Protein AF-A0A530GDY6-F1 (afdb_monomer)

Mean pre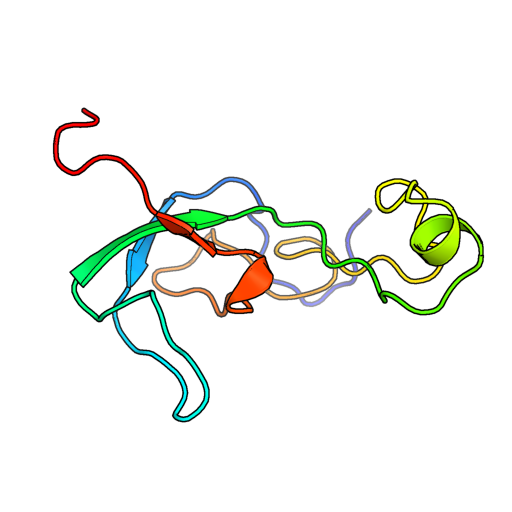dicted aligned error: 2.53 Å

Foldseek 3Di:
DADPPAAAAQWDKDFACDDDPPADPDDGGFIWTFDQWDFPCPDPCNVVVNSVPRPPIDGDRGHHYHDPDPDDDGDNVGIDTDDPPDD

Structure (mmCIF, N/CA/C/O backbone):
data_AF-A0A530GDY6-F1
#
_entry.id   AF-A0A530GDY6-F1
#
loop_
_atom_site.group_PDB
_atom_site.id
_atom_site.type_symbol
_atom_site.label_atom_id
_atom_site.label_alt_id
_atom_site.label_comp_id
_atom_site.label_asym_id
_atom_site.label_entity_id
_atom_site.label_seq_id
_atom_site.pdbx_PDB_ins_code
_atom_site.Cartn_x
_atom_site.Cartn_y
_atom_site.Cartn_z
_atom_site.occupancy
_atom_site.B_iso_or_equiv
_atom_site.auth_seq_id
_atom_site.auth_comp_id
_atom_site.auth_asym_id
_atom_site.auth_atom_id
_atom_site.pdbx_PDB_model_num
ATOM 1 N N . PRO A 1 1 ? 14.863 8.994 -7.817 1.00 73.06 1 PRO A N 1
ATOM 2 C CA . PRO A 1 1 ? 14.013 9.890 -8.644 1.00 73.06 1 PRO A CA 1
ATOM 3 C C . PRO A 1 1 ? 12.607 9.275 -8.741 1.00 73.06 1 PRO A C 1
ATOM 5 O O . PRO A 1 1 ? 12.531 8.050 -8.743 1.00 73.06 1 PRO A O 1
ATOM 8 N N . CYS A 1 2 ? 11.530 10.071 -8.751 1.00 92.06 2 CYS A N 1
ATOM 9 C CA . CYS A 1 2 ? 10.154 9.566 -8.899 1.00 92.06 2 CYS A CA 1
ATOM 10 C C . CYS A 1 2 ? 9.724 9.474 -10.376 1.00 92.06 2 CYS A C 1
ATOM 12 O O . CYS A 1 2 ? 10.416 9.989 -11.256 1.00 92.06 2 CYS A O 1
ATOM 14 N N . THR A 1 3 ? 8.587 8.825 -10.644 1.00 93.25 3 THR A N 1
ATOM 15 C CA . THR A 1 3 ? 7.943 8.764 -11.966 1.00 93.25 3 THR A CA 1
ATOM 16 C C . THR A 1 3 ? 6.730 9.706 -11.985 1.00 93.25 3 THR A C 1
ATOM 18 O O . THR A 1 3 ? 5.665 9.308 -11.524 1.00 93.25 3 THR A O 1
ATOM 21 N N . PRO A 1 4 ? 6.864 10.957 -12.463 1.00 95.75 4 PRO A N 1
ATOM 22 C CA . PRO A 1 4 ? 5.759 11.917 -12.489 1.00 95.75 4 PRO A CA 1
ATOM 23 C C . PRO A 1 4 ? 4.746 11.641 -13.624 1.00 95.75 4 PRO A C 1
ATOM 25 O O . PRO A 1 4 ? 5.136 11.086 -14.655 1.00 95.75 4 PRO A O 1
ATOM 28 N N . PRO A 1 5 ? 3.480 12.096 -13.494 1.00 96.81 5 PRO A N 1
ATOM 29 C CA . PRO A 1 5 ? 2.898 12.759 -12.322 1.00 96.81 5 PRO A CA 1
ATOM 30 C C . PRO A 1 5 ? 2.641 11.764 -11.181 1.00 96.81 5 PRO A C 1
ATOM 32 O O . PRO A 1 5 ? 2.193 10.648 -11.425 1.00 96.81 5 PRO A O 1
ATOM 35 N N . VAL A 1 6 ? 2.944 12.170 -9.944 1.00 98.12 6 VAL A N 1
ATOM 36 C CA . VAL A 1 6 ? 2.766 11.321 -8.759 1.00 98.12 6 VAL A CA 1
ATOM 37 C C . VAL A 1 6 ? 2.609 12.163 -7.493 1.00 98.12 6 VAL A C 1
ATOM 39 O O . VAL A 1 6 ? 3.375 13.106 -7.274 1.00 98.12 6 VAL A O 1
ATOM 42 N N . THR A 1 7 ? 1.650 11.809 -6.638 1.00 98.62 7 THR A N 1
ATOM 43 C CA . THR A 1 7 ? 1.600 12.299 -5.254 1.00 98.62 7 THR A CA 1
ATOM 44 C C . THR A 1 7 ? 2.725 11.640 -4.461 1.00 98.62 7 THR A C 1
ATOM 46 O O . THR A 1 7 ? 2.826 10.416 -4.417 1.00 98.62 7 THR A O 1
ATOM 49 N N . LEU A 1 8 ? 3.597 12.430 -3.836 1.00 98.50 8 LEU A N 1
ATOM 50 C CA . LEU A 1 8 ? 4.719 11.906 -3.049 1.00 98.50 8 LEU A CA 1
ATOM 51 C C . LEU A 1 8 ? 4.270 11.407 -1.658 1.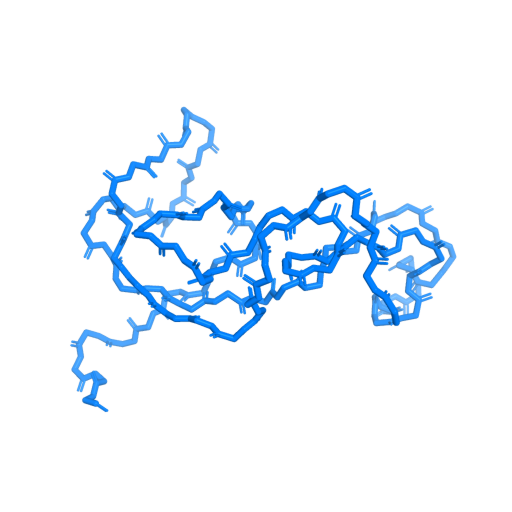00 98.50 8 LEU A C 1
ATOM 53 O O . LEU A 1 8 ? 3.086 11.379 -1.330 1.00 98.50 8 LEU A O 1
ATOM 57 N N . GLY A 1 9 ? 5.239 10.995 -0.838 1.00 98.19 9 GLY A N 1
ATOM 58 C CA . GLY A 1 9 ? 5.027 10.525 0.533 1.00 98.19 9 GLY A CA 1
ATOM 59 C C . GLY A 1 9 ? 5.026 9.001 0.620 1.00 98.19 9 GLY A C 1
ATOM 60 O O . GLY A 1 9 ? 4.074 8.343 0.213 1.00 98.19 9 GLY A O 1
ATOM 61 N N . HIS A 1 10 ? 6.108 8.432 1.147 1.00 98.50 10 HIS A N 1
ATOM 62 C CA . HIS A 1 10 ? 6.291 6.980 1.287 1.00 98.50 10 HIS A CA 1
ATOM 63 C C . HIS A 1 10 ? 6.478 6.533 2.743 1.00 98.50 10 HIS A C 1
ATOM 65 O O . HIS A 1 10 ? 6.662 5.350 3.006 1.00 98.50 10 HIS A O 1
ATOM 71 N N . GLU A 1 11 ? 6.397 7.476 3.679 1.00 98.44 11 GLU A N 1
ATOM 72 C CA . GLU A 1 11 ? 6.411 7.237 5.117 1.00 98.44 11 GLU A CA 1
ATOM 73 C C . GLU A 1 11 ? 5.112 7.799 5.685 1.00 98.44 11 GLU A C 1
ATOM 75 O O . GLU A 1 11 ? 4.917 9.013 5.739 1.00 98.44 11 GLU A O 1
ATOM 80 N N . PHE A 1 12 ? 4.183 6.915 6.035 1.00 98.19 12 PHE A N 1
ATOM 81 C CA . PHE A 1 12 ? 2.883 7.304 6.565 1.00 98.19 12 PHE A CA 1
ATOM 82 C C . PHE A 1 12 ? 2.292 6.193 7.432 1.00 98.19 12 PHE A C 1
ATOM 84 O O . PHE A 1 12 ? 2.595 5.010 7.280 1.00 98.19 12 PHE A O 1
ATOM 91 N N . SER A 1 13 ? 1.401 6.597 8.330 1.00 98.06 13 SER A N 1
ATOM 92 C CA . SER A 1 13 ? 0.490 5.710 9.048 1.00 98.06 13 SER A CA 1
ATOM 93 C C . SER A 1 13 ? -0.901 6.332 9.037 1.00 98.06 13 SER A C 1
ATOM 95 O 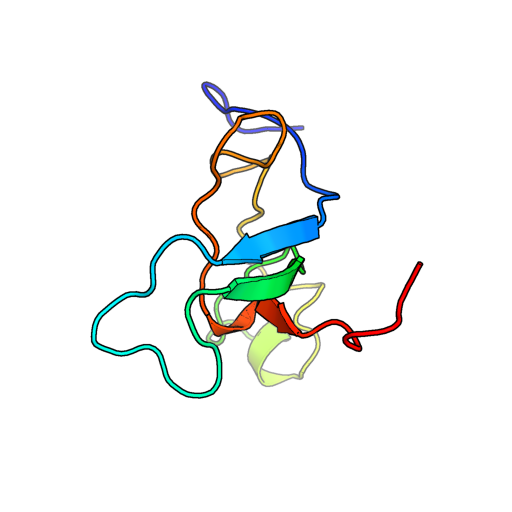O . SER A 1 13 ? -1.039 7.533 8.806 1.00 98.06 13 SER A O 1
ATOM 97 N N . GLY A 1 14 ? -1.933 5.526 9.249 1.00 97.31 14 GLY A N 1
ATOM 98 C CA . GLY A 1 14 ? -3.305 6.007 9.162 1.00 97.31 14 GLY A CA 1
ATOM 99 C C . GLY A 1 14 ? -4.326 5.000 9.658 1.00 97.31 14 GLY A C 1
ATOM 100 O O . GLY A 1 14 ? -3.980 3.981 10.262 1.00 97.31 14 GLY A O 1
ATOM 101 N N . ILE A 1 15 ? -5.591 5.315 9.400 1.00 98.12 15 ILE A N 1
ATOM 102 C CA . ILE A 1 15 ? -6.746 4.483 9.732 1.00 98.12 15 ILE A CA 1
ATOM 103 C C . ILE A 1 15 ? -7.293 3.897 8.431 1.00 98.12 15 ILE A C 1
ATOM 105 O O . ILE A 1 15 ? -7.401 4.593 7.423 1.00 98.12 15 ILE A O 1
ATOM 109 N N . VAL A 1 16 ? -7.618 2.608 8.441 1.00 98.44 16 VAL A N 1
ATOM 110 C CA . VAL A 1 16 ? -8.237 1.942 7.293 1.00 98.44 16 VAL A CA 1
ATOM 111 C C . VAL A 1 16 ? -9.667 2.450 7.123 1.00 98.44 16 VAL A C 1
ATOM 113 O O . VAL A 1 16 ? -10.542 2.098 7.909 1.00 98.44 16 VAL A O 1
ATOM 116 N N . GLU A 1 17 ? -9.902 3.250 6.085 1.00 98.69 17 GLU A N 1
ATOM 117 C CA . GLU A 1 17 ? -11.236 3.763 5.735 1.00 98.69 17 GLU A CA 1
ATOM 118 C C . GLU A 1 17 ? -12.079 2.717 4.985 1.00 98.69 17 GLU A C 1
ATOM 120 O O . GLU A 1 17 ? -13.270 2.557 5.231 1.00 98.69 17 GLU A O 1
ATOM 125 N N . ALA A 1 18 ? -11.454 1.963 4.075 1.00 98.50 18 ALA A N 1
ATOM 126 C CA . ALA A 1 18 ? -12.119 0.957 3.252 1.00 98.50 18 ALA A CA 1
ATOM 127 C C . ALA A 1 18 ? -11.179 -0.208 2.915 1.00 98.50 18 ALA A C 1
ATOM 129 O O . ALA A 1 18 ? -9.957 -0.056 2.870 1.00 98.50 18 ALA A O 1
ATOM 130 N N . VAL A 1 19 ? -11.760 -1.377 2.630 1.00 98.44 19 VAL A N 1
ATOM 131 C CA . VAL A 1 19 ? -11.031 -2.582 2.211 1.00 98.44 19 VAL A CA 1
ATOM 132 C C . VAL A 1 19 ? -11.644 -3.183 0.948 1.00 98.44 19 VAL A C 1
ATOM 134 O O . VAL A 1 19 ? -12.855 -3.131 0.740 1.00 98.44 19 VAL A O 1
ATOM 137 N N . GLY A 1 20 ? -10.806 -3.763 0.086 1.00 97.81 20 GLY A N 1
ATOM 138 C CA . GLY A 1 20 ? -11.278 -4.508 -1.084 1.00 97.81 20 GLY A CA 1
ATOM 139 C C . GLY A 1 20 ? -11.900 -5.854 -0.695 1.00 97.81 20 GLY A C 1
ATOM 140 O O . GLY A 1 20 ? -11.531 -6.438 0.318 1.00 97.81 20 GLY A O 1
ATOM 141 N N . ALA A 1 21 ? -12.784 -6.398 -1.535 1.00 97.56 21 ALA A N 1
ATOM 142 C CA . ALA A 1 21 ? -13.541 -7.624 -1.236 1.00 97.56 21 ALA A CA 1
ATOM 143 C C . ALA A 1 21 ? -12.679 -8.873 -0.944 1.00 97.56 21 ALA A C 1
ATOM 145 O O . ALA A 1 21 ? -13.133 -9.787 -0.266 1.00 97.56 21 ALA A O 1
ATOM 146 N N . ALA A 1 22 ? -11.443 -8.920 -1.453 1.00 97.31 22 ALA A N 1
ATOM 147 C CA . ALA A 1 22 ? -10.507 -10.030 -1.242 1.00 97.31 22 ALA A CA 1
ATOM 148 C C . ALA A 1 22 ? -9.549 -9.818 -0.050 1.00 97.31 22 ALA A C 1
ATOM 150 O O . ALA A 1 22 ? -8.621 -10.603 0.142 1.00 97.31 22 ALA A O 1
ATOM 151 N N . VAL A 1 23 ? -9.714 -8.734 0.713 1.00 97.50 23 VAL A N 1
ATOM 152 C CA . VAL A 1 23 ? -8.866 -8.415 1.866 1.00 97.50 23 VAL A CA 1
ATOM 153 C C . VAL A 1 23 ? -9.366 -9.156 3.106 1.00 97.50 23 VAL A C 1
ATOM 155 O O . VAL A 1 23 ? -10.553 -9.146 3.411 1.00 97.50 23 VAL A O 1
ATOM 158 N N . SER A 1 24 ? -8.445 -9.775 3.845 1.00 94.94 24 SER A N 1
ATOM 159 C CA . SER A 1 24 ? -8.728 -10.508 5.083 1.00 94.94 24 SER A CA 1
ATOM 160 C C . SER A 1 24 ? -7.636 -10.249 6.118 1.00 94.94 24 SER A C 1
ATOM 162 O O . SER A 1 24 ? -6.465 -10.265 5.757 1.00 94.94 24 SER A O 1
ATOM 164 N N . GL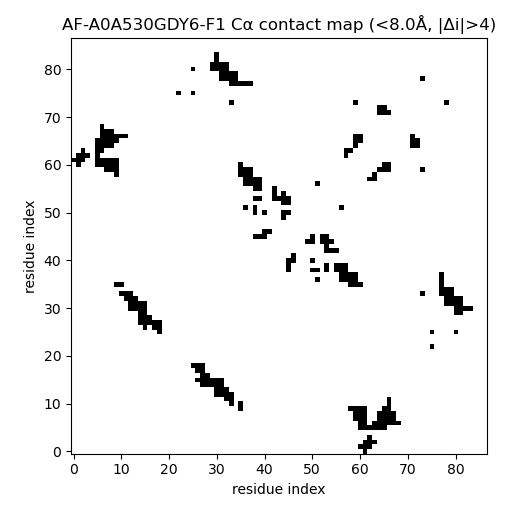Y A 1 25 ? -7.987 -10.100 7.398 1.00 94.81 25 GLY A N 1
ATOM 165 C CA . GLY A 1 25 ? -7.022 -9.885 8.495 1.00 94.81 25 GLY A CA 1
ATOM 166 C C . GLY A 1 25 ? -6.773 -8.414 8.858 1.00 94.81 25 GLY A C 1
ATOM 167 O O . GLY A 1 25 ? -6.204 -8.127 9.912 1.00 94.81 25 GLY A O 1
ATOM 168 N N . ILE A 1 26 ? -7.272 -7.492 8.033 1.00 96.31 26 ILE A N 1
ATOM 169 C CA . ILE A 1 26 ? -7.339 -6.050 8.287 1.00 96.31 26 ILE A CA 1
ATOM 170 C C . ILE A 1 26 ? -8.793 -5.612 8.124 1.00 96.31 26 ILE A C 1
ATOM 172 O O . ILE A 1 26 ? -9.461 -6.043 7.183 1.00 96.31 26 ILE A O 1
ATOM 176 N N . ALA A 1 27 ? -9.274 -4.774 9.037 1.00 96.56 27 ALA A N 1
ATOM 177 C CA . ALA A 1 27 ? -10.637 -4.261 9.046 1.00 96.56 27 ALA A CA 1
ATOM 178 C C . ALA A 1 27 ? -10.666 -2.727 8.997 1.00 96.56 27 ALA A C 1
ATOM 180 O O . ALA A 1 27 ? -9.690 -2.060 9.337 1.00 96.56 27 ALA A O 1
ATOM 181 N N . ILE A 1 28 ? -11.814 -2.174 8.596 1.00 98.12 28 ILE A N 1
ATOM 182 C CA . ILE A 1 28 ? -12.088 -0.736 8.709 1.00 98.12 28 ILE A CA 1
ATOM 183 C C . ILE A 1 28 ? -11.890 -0.304 10.169 1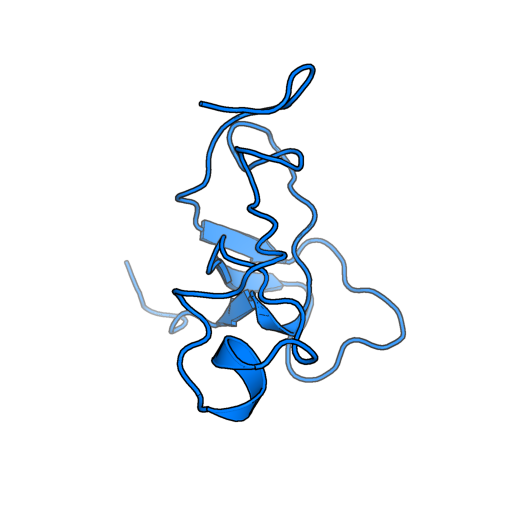.00 98.12 28 ILE A C 1
ATOM 185 O O . ILE A 1 28 ? -12.315 -1.002 11.090 1.00 98.12 28 ILE A O 1
ATOM 189 N N . GLY A 1 29 ? -11.222 0.831 10.373 1.00 97.88 29 GLY A N 1
ATOM 190 C CA . GLY A 1 29 ? -10.864 1.358 11.690 1.00 97.88 29 GLY A CA 1
ATOM 191 C C . GLY A 1 29 ? -9.520 0.868 12.239 1.00 97.88 29 GLY A C 1
ATOM 192 O O . GLY A 1 29 ? -9.015 1.458 13.196 1.00 97.88 29 GLY A O 1
ATOM 193 N N . ASP A 1 30 ? -8.894 -0.157 11.645 1.00 97.50 30 ASP A N 1
ATOM 194 C CA . ASP A 1 30 ? -7.549 -0.567 12.053 1.00 97.50 30 ASP A CA 1
ATOM 195 C C . ASP A 1 30 ? -6.534 0.553 11.801 1.00 97.50 30 ASP A C 1
ATOM 197 O O . ASP A 1 30 ? -6.521 1.187 10.743 1.00 97.50 30 ASP A O 1
ATOM 201 N N . ARG A 1 31 ? -5.634 0.760 12.767 1.00 98.06 31 ARG A N 1
ATOM 202 C CA . ARG A 1 31 ? -4.457 1.613 12.590 1.00 98.06 31 ARG A CA 1
ATOM 203 C C . ARG A 1 31 ? -3.366 0.813 11.903 1.00 98.06 31 ARG A C 1
ATOM 205 O O . ARG A 1 31 ? -2.997 -0.260 12.382 1.00 98.06 31 ARG A O 1
ATOM 212 N N . VAL A 1 32 ? -2.835 1.336 10.807 1.00 98.31 32 VAL A N 1
ATOM 213 C CA . VAL A 1 32 ? -1.814 0.657 10.005 1.00 98.31 32 VAL A CA 1
ATOM 214 C C . VAL A 1 32 ? -0.662 1.592 9.663 1.00 98.31 32 VAL A C 1
ATOM 216 O O . VAL A 1 32 ? -0.833 2.805 9.563 1.00 98.31 32 VAL A O 1
ATOM 219 N N . THR A 1 33 ? 0.512 1.008 9.459 1.00 98.44 33 THR A N 1
ATOM 220 C CA . THR A 1 33 ? 1.625 1.615 8.721 1.00 98.44 33 THR A CA 1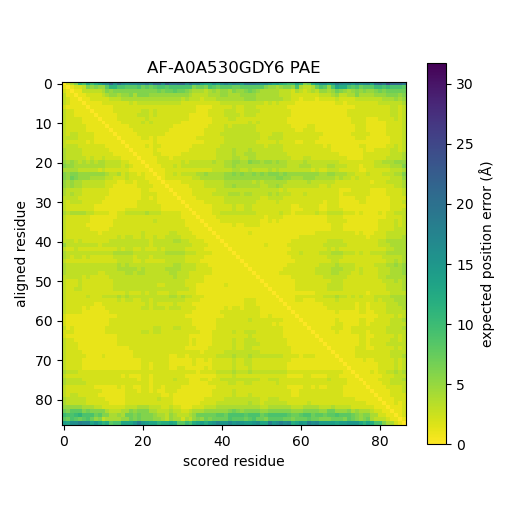
ATOM 221 C C . THR A 1 33 ? 1.862 0.836 7.427 1.00 98.44 33 THR A C 1
ATOM 223 O O . THR A 1 33 ? 1.339 -0.274 7.271 1.00 98.44 33 THR A O 1
ATOM 226 N N . GLY A 1 34 ? 2.613 1.414 6.493 1.00 97.12 34 GLY A N 1
ATOM 227 C CA . GLY A 1 34 ? 2.878 0.825 5.184 1.00 97.12 34 GLY A CA 1
ATOM 228 C C . GLY A 1 34 ? 4.354 0.546 4.923 1.00 97.12 34 GLY A C 1
ATOM 229 O O . GLY A 1 34 ? 5.188 1.419 5.139 1.00 97.12 34 GLY A O 1
ATOM 230 N N . ASP A 1 35 ? 4.676 -0.629 4.376 1.00 98.38 35 ASP A N 1
ATOM 231 C CA . ASP A 1 35 ? 5.908 -0.795 3.595 1.00 98.38 35 ASP A CA 1
ATOM 232 C C . ASP A 1 35 ? 5.664 -0.240 2.181 1.00 98.38 35 ASP A C 1
ATOM 234 O O . ASP A 1 35 ? 4.865 -0.811 1.430 1.00 98.38 35 ASP A O 1
ATOM 238 N N . PRO A 1 36 ? 6.327 0.847 1.755 1.00 98.44 36 PRO A N 1
ATOM 239 C CA . PRO A 1 36 ? 6.082 1.406 0.433 1.00 98.44 36 PRO A CA 1
ATOM 240 C C . PRO A 1 36 ? 6.580 0.495 -0.699 1.00 98.44 36 PRO A C 1
ATOM 242 O O . PRO A 1 36 ? 6.161 0.690 -1.839 1.00 98.44 36 PRO A O 1
ATOM 245 N N . ASN A 1 37 ? 7.448 -0.484 -0.417 1.00 98.44 37 ASN A N 1
ATOM 246 C CA . ASN A 1 37 ? 8.192 -1.270 -1.400 1.00 98.44 37 ASN A CA 1
ATOM 247 C C . ASN A 1 37 ? 7.438 -2.527 -1.857 1.00 98.44 37 ASN A C 1
ATOM 249 O O . ASN A 1 37 ? 7.455 -3.577 -1.221 1.00 98.44 37 ASN A O 1
ATOM 253 N N . ILE A 1 38 ? 6.834 -2.461 -3.039 1.00 98.56 38 ILE A N 1
ATOM 254 C CA . ILE A 1 38 ? 6.048 -3.549 -3.619 1.00 98.56 38 ILE A CA 1
ATOM 255 C C . ILE A 1 38 ? 6.947 -4.399 -4.522 1.00 98.56 38 ILE A C 1
ATOM 257 O O . ILE A 1 38 ? 7.183 -4.083 -5.694 1.00 98.56 38 ILE A O 1
ATOM 261 N N . ALA A 1 39 ? 7.451 -5.506 -3.977 1.00 98.44 39 ALA A N 1
ATOM 262 C CA . ALA A 1 39 ? 8.227 -6.484 -4.732 1.00 98.44 39 ALA A CA 1
ATOM 263 C C . ALA A 1 39 ? 7.337 -7.338 -5.657 1.00 98.44 39 ALA A C 1
ATOM 265 O O . ALA A 1 39 ? 6.220 -7.717 -5.314 1.00 98.44 39 ALA A O 1
ATOM 266 N N . CYS A 1 40 ? 7.851 -7.707 -6.835 1.00 98.06 40 CYS A N 1
ATOM 267 C CA . CYS A 1 40 ? 7.057 -8.399 -7.859 1.00 98.06 40 CYS A CA 1
ATOM 268 C C . CYS A 1 40 ? 6.771 -9.883 -7.578 1.00 98.06 40 CYS A C 1
ATOM 270 O O . CYS A 1 40 ? 5.956 -10.483 -8.275 1.00 98.06 40 CYS A O 1
ATOM 272 N N . GLY A 1 41 ? 7.490 -10.504 -6.639 1.00 98.06 41 GLY A N 1
ATOM 273 C CA . GLY A 1 41 ? 7.330 -11.917 -6.275 1.00 98.06 41 GLY A CA 1
ATOM 274 C C . GLY A 1 41 ? 7.791 -12.945 -7.320 1.00 98.06 41 GLY A C 1
ATOM 275 O O . GLY A 1 41 ? 7.729 -14.134 -7.036 1.00 98.06 41 GLY A O 1
ATOM 276 N N . ARG A 1 42 ? 8.262 -12.515 -8.501 1.00 98.38 42 ARG A N 1
ATOM 277 C CA . ARG A 1 42 ? 8.552 -13.405 -9.649 1.00 98.38 42 ARG A CA 1
ATOM 278 C C . ARG A 1 42 ? 9.954 -13.293 -10.258 1.00 98.38 42 ARG A C 1
ATOM 280 O O . ARG A 1 42 ? 10.282 -14.031 -11.176 1.00 98.38 42 ARG A O 1
ATOM 287 N N . CYS A 1 43 ? 10.768 -12.326 -9.829 1.00 98.62 43 CYS A N 1
ATOM 288 C CA . CYS A 1 43 ? 12.140 -12.183 -10.335 1.00 98.62 43 CYS A CA 1
ATOM 289 C C . CYS A 1 43 ? 13.131 -13.034 -9.524 1.00 98.62 43 CYS A C 1
ATOM 291 O O . CYS A 1 43 ? 12.821 -13.456 -8.409 1.00 98.62 43 CYS A O 1
ATOM 293 N N . ALA A 1 44 ? 14.348 -13.229 -10.044 1.00 98.62 4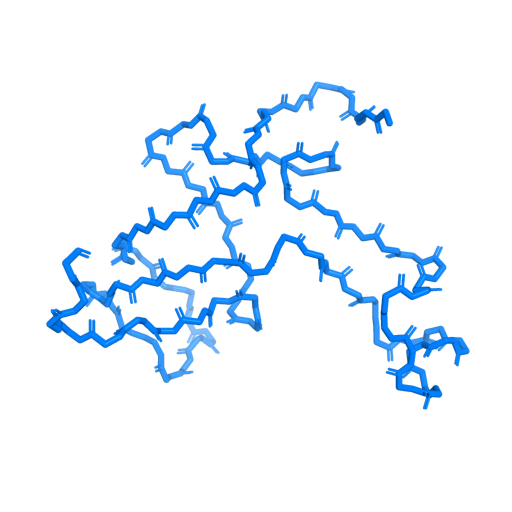4 ALA A N 1
ATOM 294 C CA . ALA A 1 44 ? 15.387 -14.021 -9.380 1.00 98.62 44 ALA A CA 1
ATOM 295 C C . ALA A 1 44 ? 15.697 -13.535 -7.951 1.00 98.62 44 ALA A C 1
ATOM 297 O O . ALA A 1 44 ? 15.867 -14.343 -7.041 1.00 98.62 44 ALA A O 1
ATOM 298 N N . HIS A 1 45 ? 15.709 -12.217 -7.720 1.00 98.75 45 HIS A N 1
ATOM 299 C CA . HIS A 1 45 ? 15.908 -11.661 -6.380 1.00 98.75 45 HIS A CA 1
ATOM 300 C C . HIS A 1 45 ? 14.746 -11.984 -5.434 1.00 98.75 45 HIS A C 1
ATOM 302 O O . HIS A 1 45 ? 14.995 -12.364 -4.294 1.00 98.75 45 HIS A O 1
ATOM 308 N N . CYS A 1 46 ? 13.497 -11.910 -5.910 1.00 98.50 46 CYS A N 1
ATOM 309 C CA . CYS A 1 46 ? 12.326 -12.286 -5.116 1.00 98.50 46 CYS A CA 1
ATOM 310 C C . CYS A 1 46 ? 12.329 -13.776 -4.755 1.00 98.50 46 CYS A C 1
ATOM 312 O O . CYS A 1 46 ? 12.092 -14.108 -3.599 1.00 98.50 46 CYS A O 1
ATOM 314 N N . HIS A 1 47 ? 12.640 -14.665 -5.704 1.00 98.38 47 HIS A N 1
ATOM 315 C CA . HIS A 1 47 ? 12.732 -16.105 -5.430 1.00 98.38 47 HIS A CA 1
ATOM 316 C C . HIS A 1 47 ? 13.862 -16.452 -4.454 1.00 98.38 47 HIS A C 1
ATOM 318 O O . HIS A 1 47 ? 13.721 -17.377 -3.663 1.00 98.38 47 HIS A O 1
ATOM 324 N N . ALA A 1 48 ? 14.946 -15.673 -4.453 1.00 98.56 48 ALA A N 1
ATOM 325 C CA . ALA A 1 48 ? 16.031 -15.787 -3.480 1.00 98.56 48 ALA A CA 1
ATOM 326 C C . ALA A 1 48 ? 15.735 -15.098 -2.128 1.00 98.56 48 ALA A C 1
ATOM 328 O O . ALA A 1 48 ? 16.649 -14.936 -1.324 1.00 98.56 48 ALA A O 1
ATOM 329 N N . GLY A 1 49 ? 14.510 -14.610 -1.892 1.00 98.12 49 GLY A N 1
ATOM 330 C CA . GLY A 1 49 ? 14.130 -13.892 -0.666 1.00 98.12 49 GLY A CA 1
ATOM 331 C C . GLY A 1 49 ? 14.715 -12.479 -0.533 1.00 98.12 49 GLY A C 1
ATOM 332 O O . GLY A 1 49 ? 14.436 -11.780 0.436 1.00 98.12 49 GLY A O 1
ATOM 333 N N . ARG A 1 50 ? 15.484 -12.006 -1.519 1.00 98.50 50 ARG A N 1
ATOM 334 C CA . ARG A 1 50 ? 16.105 -10.671 -1.553 1.00 98.50 50 ARG A CA 1
ATOM 335 C C . ARG A 1 50 ? 15.157 -9.651 -2.176 1.00 98.50 50 ARG A C 1
ATOM 337 O O . ARG A 1 50 ? 15.459 -9.044 -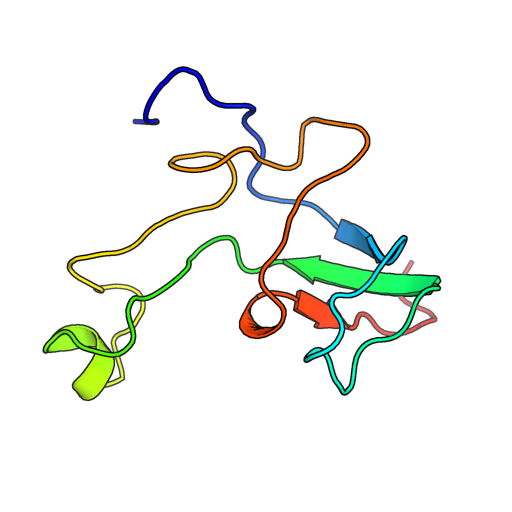3.202 1.00 98.50 50 ARG A O 1
ATOM 344 N N . VAL A 1 51 ? 13.966 -9.509 -1.600 1.00 98.19 51 VAL A N 1
ATOM 345 C CA . VAL A 1 51 ? 12.870 -8.698 -2.166 1.00 98.19 51 VAL A CA 1
ATOM 346 C C . VAL A 1 51 ? 13.218 -7.213 -2.305 1.00 98.19 51 VAL A C 1
ATOM 348 O O . VAL A 1 51 ? 12.739 -6.562 -3.230 1.00 98.19 51 VAL A O 1
ATOM 351 N N . ASN A 1 52 ? 14.122 -6.706 -1.469 1.00 98.06 52 ASN A N 1
ATOM 352 C CA . ASN A 1 52 ? 14.682 -5.357 -1.550 1.00 98.06 52 ASN A CA 1
ATOM 353 C C . ASN A 1 52 ? 15.520 -5.113 -2.821 1.00 98.06 52 ASN A C 1
ATOM 355 O O . ASN A 1 52 ? 15.727 -3.969 -3.203 1.00 98.06 52 ASN A O 1
ATOM 359 N N . LEU A 1 53 ? 15.988 -6.175 -3.486 1.00 98.38 53 LEU A N 1
ATOM 360 C CA . LEU A 1 53 ? 16.708 -6.119 -4.764 1.00 98.38 53 LEU A CA 1
ATOM 361 C C . LEU A 1 53 ? 15.804 -6.487 -5.952 1.00 98.38 53 LEU A C 1
ATOM 363 O O . LEU A 1 53 ? 16.289 -6.861 -7.018 1.00 98.38 53 LEU A O 1
ATOM 367 N N . CYS A 1 54 ? 14.482 -6.459 -5.773 1.00 98.62 54 CYS A N 1
ATOM 368 C CA . CYS A 1 54 ? 13.536 -6.806 -6.825 1.00 98.62 54 CYS A CA 1
ATOM 369 C C . CYS A 1 54 ? 13.778 -5.975 -8.098 1.00 98.62 54 CYS A C 1
ATOM 371 O O . CYS A 1 54 ? 13.664 -4.754 -8.082 1.00 98.62 54 CYS A O 1
ATOM 373 N N . SER A 1 55 ? 14.008 -6.643 -9.233 1.00 98.44 55 SER A N 1
ATOM 374 C CA . SER A 1 55 ? 14.253 -5.982 -10.529 1.00 98.44 55 SER A CA 1
ATOM 375 C C . SER A 1 55 ? 13.037 -5.233 -11.086 1.00 98.44 55 SER A C 1
ATOM 377 O O . SER A 1 55 ? 13.154 -4.504 -12.059 1.00 98.44 55 SER A O 1
ATOM 379 N N . ASN A 1 56 ? 11.863 -5.450 -10.495 1.00 98.00 56 ASN A N 1
ATOM 380 C CA . ASN A 1 56 ? 10.594 -4.837 -10.884 1.00 98.00 56 ASN A CA 1
ATOM 381 C C . ASN A 1 56 ? 9.929 -4.179 -9.665 1.00 98.00 56 ASN A C 1
ATOM 383 O O . ASN A 1 56 ? 8.729 -4.346 -9.448 1.00 98.00 56 ASN A O 1
ATOM 387 N N . LEU A 1 57 ? 10.728 -3.572 -8.784 1.00 97.88 57 LEU A N 1
ATOM 388 C CA . LEU A 1 57 ? 10.219 -2.914 -7.587 1.00 97.88 57 LEU A CA 1
ATOM 389 C C . LEU A 1 57 ? 9.336 -1.725 -7.986 1.00 97.88 57 LEU A C 1
ATOM 391 O O . L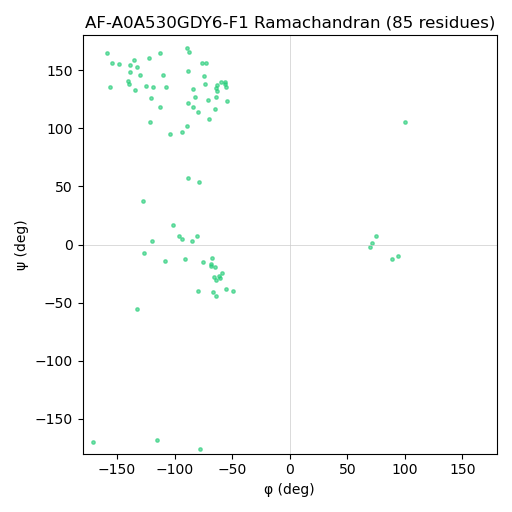EU A 1 57 ? 9.770 -0.854 -8.732 1.00 97.88 57 LEU A O 1
ATOM 395 N N . SER A 1 58 ? 8.113 -1.681 -7.466 1.00 97.81 58 SER A N 1
ATOM 396 C CA . SER A 1 58 ? 7.261 -0.489 -7.509 1.00 97.81 58 SER A CA 1
ATOM 397 C C . SER A 1 58 ? 7.154 0.067 -6.098 1.00 97.81 58 SER A C 1
ATOM 399 O O . SER A 1 58 ? 7.114 -0.701 -5.146 1.00 97.81 58 SER A O 1
ATOM 401 N N . ALA A 1 59 ? 7.062 1.386 -5.948 1.00 98.38 59 ALA A N 1
ATOM 402 C CA . ALA A 1 59 ? 7.026 2.015 -4.631 1.00 98.38 59 ALA A CA 1
ATOM 403 C C . ALA A 1 59 ? 5.936 3.083 -4.534 1.00 98.38 59 ALA A C 1
ATOM 405 O O . ALA A 1 59 ? 5.796 3.909 -5.441 1.00 98.38 59 ALA A O 1
ATOM 406 N N . ILE A 1 60 ? 5.168 3.039 -3.445 1.00 98.69 60 ILE A N 1
ATOM 407 C CA . ILE A 1 60 ? 4.186 4.066 -3.070 1.00 98.69 60 ILE A CA 1
ATOM 408 C C . ILE A 1 60 ? 4.940 5.372 -2.784 1.00 98.69 60 ILE A C 1
ATOM 410 O O . ILE A 1 60 ? 5.993 5.338 -2.158 1.00 98.69 60 ILE A O 1
ATOM 414 N N . GLY A 1 61 ? 4.454 6.505 -3.290 1.00 98.38 61 GLY A N 1
ATOM 415 C CA . GLY A 1 61 ? 5.111 7.811 -3.174 1.00 98.38 61 GLY A CA 1
ATOM 416 C C . GLY A 1 61 ? 6.328 8.017 -4.087 1.00 98.38 61 GLY A C 1
ATOM 417 O O . GLY A 1 61 ? 7.030 9.017 -3.936 1.00 98.38 61 GLY A O 1
ATOM 418 N N . ILE A 1 62 ? 6.605 7.087 -5.014 1.00 98.38 62 ILE A N 1
ATOM 419 C CA . ILE A 1 62 ? 7.695 7.188 -6.008 1.00 98.38 62 ILE A CA 1
ATOM 420 C C . ILE A 1 62 ? 7.193 6.828 -7.411 1.00 98.38 62 ILE A C 1
ATOM 422 O O . ILE A 1 62 ? 7.349 7.617 -8.339 1.00 98.38 62 ILE A O 1
ATOM 426 N N . HIS A 1 63 ? 6.611 5.636 -7.561 1.00 98.06 63 HIS A N 1
ATOM 427 C CA . HIS A 1 63 ? 6.103 5.087 -8.827 1.00 98.06 63 HIS A CA 1
ATOM 428 C C . HIS A 1 63 ? 4.565 5.048 -8.877 1.00 98.06 63 HIS A C 1
ATOM 430 O O . HIS A 1 63 ? 3.974 4.797 -9.923 1.00 98.06 63 HIS A O 1
ATOM 436 N N . ARG A 1 64 ? 3.924 5.217 -7.717 1.00 97.88 64 ARG A N 1
ATOM 437 C CA . ARG A 1 64 ? 2.476 5.232 -7.481 1.00 97.88 64 ARG A CA 1
ATOM 438 C C . ARG A 1 64 ? 2.178 6.344 -6.484 1.00 97.88 64 ARG A C 1
ATOM 440 O O . ARG A 1 64 ? 3.055 6.648 -5.675 1.00 97.88 64 ARG A O 1
ATOM 447 N N . ASP A 1 65 ? 0.966 6.882 -6.499 1.00 98.69 65 ASP A N 1
ATOM 448 C CA . ASP A 1 65 ? 0.562 7.932 -5.559 1.00 98.69 65 ASP A CA 1
ATOM 449 C C . ASP A 1 65 ? 0.745 7.509 -4.098 1.00 98.69 65 ASP A C 1
ATOM 451 O O . ASP A 1 65 ? 0.494 6.356 -3.736 1.00 98.69 65 ASP A O 1
ATOM 455 N N . GLY A 1 66 ? 1.241 8.447 -3.295 1.00 98.62 66 GLY A N 1
ATOM 456 C CA . GLY A 1 66 ? 1.655 8.270 -1.911 1.00 98.62 66 GLY A CA 1
ATOM 457 C C . GLY A 1 66 ? 0.827 9.043 -0.890 1.00 98.62 66 GLY A C 1
ATOM 458 O O . GLY A 1 66 ? -0.257 9.541 -1.176 1.00 98.62 66 GLY A O 1
ATOM 459 N N . GLY A 1 67 ? 1.351 9.082 0.334 1.00 98.56 67 GLY A N 1
ATOM 460 C CA . GLY A 1 67 ? 0.651 9.522 1.538 1.00 98.56 67 GLY A CA 1
ATOM 461 C C . GLY A 1 67 ? 0.650 11.025 1.814 1.00 98.56 67 GLY A C 1
ATOM 462 O O . GLY A 1 67 ? 0.121 11.427 2.843 1.00 98.56 67 GLY A O 1
ATOM 463 N N . PHE A 1 68 ? 1.210 11.880 0.953 1.00 98.56 68 PHE A N 1
ATOM 464 C CA . PHE A 1 68 ? 1.008 13.335 1.066 1.00 98.56 68 PHE A CA 1
ATOM 465 C C . PHE A 1 68 ? -0.367 13.744 0.507 1.00 98.56 68 PHE A C 1
ATOM 467 O O . PHE A 1 68 ? -0.470 14.585 -0.383 1.00 98.56 68 PHE A O 1
ATOM 474 N N . ALA A 1 69 ? -1.414 13.094 1.016 1.00 98.62 69 ALA A N 1
ATOM 475 C CA . ALA A 1 69 ? -2.819 13.247 0.661 1.00 98.62 69 ALA A CA 1
ATOM 476 C C . ALA A 1 69 ? -3.704 12.735 1.811 1.00 98.62 69 ALA A C 1
ATOM 478 O O . ALA A 1 69 ? -3.237 11.983 2.666 1.00 98.62 69 ALA A O 1
ATOM 479 N N . ASP A 1 70 ? -4.992 13.086 1.792 1.00 98.62 70 ASP A N 1
ATOM 480 C CA . ASP A 1 70 ? -5.959 12.637 2.808 1.00 98.62 70 ASP A CA 1
ATOM 481 C C . ASP A 1 70 ? -6.197 11.115 2.772 1.00 98.62 70 ASP A C 1
ATOM 483 O O . ASP A 1 70 ? -6.503 10.504 3.794 1.00 98.62 70 ASP A O 1
ATOM 487 N N . TYR A 1 71 ? -6.030 10.489 1.600 1.00 98.69 71 TYR A N 1
ATOM 488 C CA . TYR A 1 71 ? -6.187 9.049 1.393 1.00 98.69 71 TYR A CA 1
ATOM 489 C C . TYR A 1 71 ? -5.093 8.499 0.478 1.00 98.69 71 TYR A C 1
ATOM 491 O O . TYR A 1 71 ? -4.651 9.164 -0.458 1.00 98.69 71 TYR A O 1
ATOM 499 N N . VAL A 1 72 ? -4.709 7.239 0.700 1.00 98.56 72 VAL A N 1
ATOM 500 C CA . VAL A 1 72 ? -3.728 6.518 -0.120 1.00 98.56 72 VAL A CA 1
ATOM 501 C C . VAL A 1 72 ? -4.160 5.067 -0.329 1.00 98.56 72 VAL A C 1
ATOM 503 O O . VAL A 1 72 ? -4.632 4.397 0.590 1.00 98.56 72 VAL A O 1
ATOM 506 N N . LEU A 1 73 ? -3.994 4.556 -1.552 1.00 98.38 73 LEU A N 1
ATOM 507 C CA . LEU A 1 73 ? -4.242 3.148 -1.862 1.00 98.38 73 LEU A CA 1
ATOM 508 C C . LEU A 1 73 ? -3.015 2.301 -1.521 1.00 98.38 73 LEU A C 1
ATOM 510 O O . LEU A 1 73 ? -1.961 2.432 -2.144 1.00 98.38 73 LEU A O 1
ATOM 514 N N . MET A 1 74 ? -3.185 1.359 -0.597 1.00 97.31 74 MET A N 1
ATOM 515 C CA . MET A 1 74 ? -2.132 0.443 -0.167 1.00 97.31 74 MET A CA 1
ATOM 516 C C . MET A 1 74 ? -2.540 -1.017 -0.419 1.00 97.31 74 MET A C 1
ATOM 518 O O . MET A 1 74 ? -3.599 -1.442 0.047 1.00 97.31 74 MET A O 1
ATOM 522 N N . PRO A 1 75 ? -1.733 -1.824 -1.138 1.00 97.56 75 PRO A N 1
ATOM 523 C CA . PRO A 1 75 ? -1.991 -3.254 -1.255 1.00 97.56 75 PRO A CA 1
ATOM 524 C C . PRO A 1 75 ? -1.988 -3.920 0.122 1.00 97.56 75 PRO A C 1
ATOM 526 O O . PRO A 1 75 ? -1.110 -3.646 0.933 1.00 97.56 75 PRO A O 1
ATOM 529 N N . HIS A 1 76 ? -2.906 -4.861 0.356 1.00 97.06 76 HIS A N 1
ATOM 530 C CA . HIS A 1 76 ? -3.061 -5.534 1.652 1.00 97.06 76 HIS A CA 1
ATOM 531 C C . HIS A 1 76 ? -1.744 -6.070 2.245 1.00 97.06 76 HIS A C 1
ATOM 533 O O . HIS A 1 76 ? -1.509 -5.935 3.437 1.00 97.06 76 HIS A O 1
ATOM 539 N N . ARG A 1 77 ? -0.855 -6.631 1.413 1.00 96.44 77 ARG A N 1
ATOM 540 C CA . ARG A 1 77 ? 0.436 -7.189 1.862 1.00 96.44 77 ARG A CA 1
ATOM 541 C C . ARG A 1 77 ? 1.438 -6.147 2.368 1.00 96.44 77 ARG A C 1
ATOM 543 O O . ARG A 1 77 ? 2.380 -6.525 3.050 1.00 96.44 77 ARG A O 1
ATOM 550 N N . GLN A 1 78 ? 1.237 -4.877 2.028 1.00 98.25 78 GLN A N 1
ATOM 551 C CA . GLN A 1 78 ? 2.079 -3.774 2.480 1.00 98.25 78 GLN A CA 1
ATOM 552 C C . GLN A 1 78 ? 1.579 -3.148 3.781 1.00 98.25 78 GLN A C 1
ATOM 554 O O . GLN A 1 78 ? 2.300 -2.355 4.377 1.00 98.25 78 GLN A O 1
ATOM 559 N N . ALA A 1 79 ? 0.356 -3.472 4.204 1.00 98.06 79 ALA A N 1
ATOM 560 C CA . ALA A 1 79 ? -0.273 -2.891 5.374 1.00 98.06 79 ALA A CA 1
ATOM 561 C C . ALA A 1 79 ? 0.081 -3.696 6.630 1.00 98.06 79 ALA A C 1
ATOM 563 O O . ALA A 1 79 ? -0.230 -4.882 6.735 1.00 98.06 79 ALA A O 1
ATOM 564 N N . PHE A 1 80 ? 0.686 -3.034 7.611 1.00 97.94 80 PHE A N 1
ATOM 565 C CA . PHE A 1 80 ? 1.042 -3.625 8.897 1.00 97.94 80 PHE A CA 1
ATOM 566 C C . PHE A 1 80 ? 0.206 -2.986 9.996 1.00 97.94 80 PHE A C 1
ATOM 568 O O . PHE A 1 80 ? 0.288 -1.778 10.224 1.00 97.94 80 PHE A O 1
ATOM 575 N N . ARG A 1 81 ? -0.602 -3.797 10.689 1.00 97.69 81 ARG A N 1
ATOM 576 C CA . ARG A 1 81 ? -1.399 -3.331 11.828 1.00 97.69 81 ARG A CA 1
ATOM 577 C C . ARG A 1 81 ? -0.495 -2.859 12.957 1.00 97.69 81 ARG A C 1
ATOM 579 O O . ARG A 1 81 ? 0.432 -3.555 13.364 1.00 97.69 81 ARG A O 1
ATOM 586 N N . LEU A 1 82 ? -0.811 -1.683 13.474 1.00 97.56 82 LEU A N 1
ATOM 587 C CA . LEU A 1 82 ? -0.156 -1.102 14.630 1.00 97.56 82 LEU A CA 1
ATOM 588 C C . LEU A 1 82 ? -0.858 -1.561 15.915 1.00 97.56 82 LEU A C 1
ATOM 590 O O . LEU A 1 82 ? -2.076 -1.773 15.909 1.00 97.56 82 LEU A O 1
ATOM 594 N N . PRO A 1 83 ? -0.128 -1.684 17.038 1.00 96.00 83 PRO A N 1
ATOM 595 C CA . PRO A 1 83 ? -0.746 -1.904 18.337 1.00 96.00 83 PRO A CA 1
ATOM 596 C C . PRO A 1 83 ? -1.762 -0.794 18.662 1.00 96.00 83 PRO A C 1
ATOM 598 O O . PRO A 1 83 ? -1.481 0.384 18.416 1.00 96.00 83 PRO A O 1
ATOM 601 N N . PRO A 1 84 ? -2.921 -1.123 19.261 1.00 90.25 84 PRO A N 1
ATOM 602 C CA . PRO A 1 84 ? -3.982 -0.146 19.514 1.00 90.25 84 PRO A CA 1
ATOM 603 C C . PRO A 1 84 ? -3.531 0.998 20.434 1.00 90.25 84 PRO A C 1
ATOM 605 O O . PRO A 1 84 ? -4.008 2.122 20.310 1.00 90.25 84 PRO A O 1
ATOM 608 N N . ASN A 1 85 ? -2.576 0.727 21.322 1.00 93.19 85 ASN A N 1
ATOM 609 C CA . ASN A 1 85 ? -2.036 1.654 22.311 1.00 93.19 85 ASN A CA 1
ATOM 610 C C . ASN A 1 85 ? -0.735 2.355 21.879 1.00 93.19 85 ASN A C 1
ATOM 612 O O . ASN A 1 85 ? -0.131 3.038 22.707 1.00 93.19 85 ASN A O 1
ATOM 616 N N . LEU A 1 86 ? -0.292 2.196 20.626 1.00 92.00 86 LEU A N 1
ATOM 617 C CA . LEU A 1 86 ? 0.870 2.921 20.110 1.00 92.00 86 LEU A CA 1
ATOM 618 C C . LEU A 1 86 ? 0.549 4.423 20.068 1.00 92.00 86 LEU A C 1
ATOM 620 O O . LEU A 1 86 ? -0.387 4.823 19.372 1.00 92.00 86 LEU A O 1
ATOM 624 N N . ARG A 1 87 ? 1.277 5.229 20.842 1.00 78.00 87 ARG A N 1
ATOM 625 C CA . ARG A 1 87 ? 1.098 6.685 20.914 1.00 78.00 87 ARG A CA 1
ATOM 626 C C . ARG A 1 87 ? 2.019 7.392 19.941 1.00 78.00 87 ARG A C 1
ATOM 628 O O . ARG A 1 87 ? 3.189 6.962 19.861 1.00 78.00 87 ARG A O 1
#

Secondary structure (DSSP, 8-state):
---SS-------EEE-----TT--S--TT-EEEE--EE--SSSHHHHTT-GGG-TT-EEBTTTB--SSSS-----GGGEEEPPTT--

Solvent-accessible surface area (backbone atoms only — not comparable to full-atom values): 5346 Å² total; per-residue (Å²): 137,66,50,81,90,58,42,41,39,51,79,54,69,50,64,35,83,74,78,61,96,90,60,76,98,72,54,70,69,40,43,31,35,53,56,36,72,45,51,67,72,74,43,75,35,28,72,70,69,40,41,94,63,25,91,64,59,43,30,37,24,35,66,36,55,16,49,73,50,99,65,63,85,72,60,74,92,34,56,42,79,51,66,92,81,69,127

Radius of gyration: 13.87 Å; Cα contacts (8 Å, |Δi|>4): 157; chains: 1; bounding box: 30×29×35 Å

Sequence (87 aa):
PCTPPVTLGHEFSGIVEAVGAAVSGIAIGDRVTGDPNIACGRCAHCHAGRVNLCSNLSAIGIHRDGGFADYVLMPHRQAFRLPPNLR

Nearest PDB structures (foldseek):
  4ejm-assembly1_A  TM=9.824E-01  e=8.069E-10  Sinorhizobium meliloti 1021
  2dq4-assembly1_A  TM=9.600E-01  e=1.529E-07  Thermus thermophilus
  4a2c-assembly1_B  TM=9.426E-01  e=1.325E-06  Escherichia coli K-12
  2eih-assembly1_A  TM=8.889E-01  e=6.321E-07  Thermus thermophilus HB8
  1h2b-assembly1_B  TM=8.429E-01  e=2.725E-05  Aeropyrum pernix

pLDDT: mean 97.12, std 3.69, range [73.06, 98.75]